Protein AF-A0A1Z8KSM5-F1 (afdb_monomer_lite)

Structure (mmCIF, N/CA/C/O backbone):
data_AF-A0A1Z8KSM5-F1
#
_entry.id   AF-A0A1Z8KSM5-F1
#
loop_
_atom_site.group_PDB
_atom_site.id
_atom_site.type_symbol
_atom_site.label_atom_id
_atom_site.label_alt_id
_atom_site.label_comp_id
_atom_site.label_asym_id
_atom_site.label_entity_id
_atom_site.label_seq_id
_atom_site.pdbx_PDB_ins_code
_atom_site.Cartn_x
_atom_site.Cartn_y
_atom_site.Cartn_z
_atom_site.occupancy
_atom_site.B_iso_or_equiv
_atom_site.auth_seq_id
_atom_site.auth_comp_id
_atom_site.auth_asym_id
_atom_site.auth_atom_id
_atom_site.pdbx_PDB_model_num
ATOM 1 N N . MET A 1 1 ? 61.443 15.491 -2.502 1.00 49.12 1 MET A N 1
ATOM 2 C CA . MET A 1 1 ? 60.073 16.032 -2.622 1.00 49.12 1 MET A CA 1
ATOM 3 C C . MET A 1 1 ? 59.339 15.240 -3.695 1.00 49.12 1 MET A C 1
ATOM 5 O O . MET A 1 1 ? 59.594 15.471 -4.866 1.00 49.12 1 MET A O 1
ATOM 9 N N . LEU A 1 2 ? 58.506 14.268 -3.318 1.00 43.66 2 LEU A N 1
ATOM 10 C CA . LEU A 1 2 ? 57.612 13.564 -4.246 1.00 43.66 2 LEU A CA 1
ATOM 11 C C . LEU A 1 2 ? 56.214 14.154 -4.048 1.00 43.66 2 LEU A C 1
ATOM 13 O O . LEU A 1 2 ? 55.613 13.960 -2.993 1.00 43.66 2 LEU A O 1
ATOM 17 N N . ALA A 1 3 ? 55.753 14.958 -5.007 1.00 47.50 3 ALA A N 1
ATOM 18 C CA . ALA A 1 3 ? 54.429 15.563 -4.970 1.00 47.50 3 ALA A CA 1
ATOM 19 C C . ALA A 1 3 ? 53.377 14.539 -5.421 1.00 47.50 3 ALA A C 1
ATOM 21 O O . ALA A 1 3 ? 53.462 13.946 -6.493 1.00 47.50 3 ALA A O 1
ATOM 22 N N . LEU A 1 4 ? 52.426 14.337 -4.520 1.00 50.53 4 LEU A N 1
ATOM 23 C CA . LEU A 1 4 ? 51.298 13.420 -4.519 1.00 50.53 4 LEU A CA 1
ATOM 24 C C . LEU A 1 4 ? 50.364 13.624 -5.729 1.00 50.53 4 LEU A C 1
ATOM 26 O O . LEU A 1 4 ? 49.906 14.737 -5.981 1.00 50.53 4 LEU A O 1
ATOM 30 N N . ALA A 1 5 ? 50.031 12.545 -6.440 1.00 54.22 5 ALA A N 1
ATOM 31 C CA . ALA A 1 5 ? 48.965 12.544 -7.438 1.00 54.22 5 ALA A CA 1
ATOM 32 C C . ALA A 1 5 ? 47.600 12.561 -6.728 1.00 54.22 5 ALA A C 1
ATOM 34 O O . ALA A 1 5 ? 47.182 11.562 -6.145 1.00 54.22 5 ALA A O 1
ATOM 35 N N . VAL A 1 6 ? 46.903 13.697 -6.766 1.00 51.88 6 VAL A N 1
ATOM 36 C CA . VAL A 1 6 ? 45.508 13.800 -6.316 1.00 51.88 6 VAL A CA 1
ATOM 37 C C . VAL A 1 6 ? 44.614 13.355 -7.470 1.00 51.88 6 VAL A C 1
ATOM 39 O O . VAL A 1 6 ? 44.205 14.157 -8.306 1.00 51.88 6 VAL A O 1
ATOM 42 N N . ILE A 1 7 ? 44.334 12.055 -7.548 1.00 63.69 7 ILE A N 1
ATOM 43 C CA . ILE A 1 7 ? 43.255 11.544 -8.398 1.00 63.69 7 ILE A CA 1
ATOM 44 C C . ILE A 1 7 ? 41.965 11.746 -7.605 1.00 63.69 7 ILE A C 1
ATOM 46 O O . ILE A 1 7 ? 41.670 11.004 -6.669 1.00 63.69 7 ILE A O 1
ATOM 50 N N . GLY A 1 8 ? 41.237 12.811 -7.940 1.00 55.97 8 GLY A N 1
ATOM 51 C CA . GLY A 1 8 ? 39.919 13.107 -7.391 1.00 55.97 8 GLY A CA 1
ATOM 52 C C . GLY A 1 8 ? 38.951 11.974 -7.712 1.00 55.97 8 GLY A C 1
ATOM 53 O O . GLY A 1 8 ? 38.436 11.880 -8.824 1.00 55.97 8 GLY A O 1
ATOM 54 N N . GLY A 1 9 ? 38.728 11.095 -6.739 1.00 57.66 9 GLY A N 1
ATOM 55 C CA . GLY A 1 9 ? 37.713 10.058 -6.814 1.00 57.66 9 GLY A CA 1
ATOM 56 C C . GLY A 1 9 ? 36.330 10.693 -6.772 1.00 57.66 9 GLY A C 1
ATOM 57 O O . GLY A 1 9 ? 35.800 10.957 -5.696 1.00 57.66 9 GLY A O 1
ATOM 58 N N . VAL A 1 10 ? 35.732 10.933 -7.939 1.00 63.62 10 VAL A N 1
ATOM 59 C CA . VAL A 1 10 ? 34.281 11.098 -8.037 1.00 63.62 10 VAL A CA 1
ATOM 60 C C . VAL A 1 10 ? 33.684 9.740 -7.692 1.00 63.62 10 VAL A C 1
ATOM 62 O O . VAL A 1 10 ? 33.695 8.812 -8.500 1.00 63.62 10 VAL A O 1
ATOM 65 N N . LEU A 1 11 ? 33.230 9.605 -6.448 1.00 60.91 11 LEU A N 1
ATOM 66 C CA . LEU A 1 11 ? 32.459 8.461 -5.991 1.00 60.91 11 LEU A CA 1
ATOM 67 C C . LEU A 1 11 ? 31.128 8.472 -6.756 1.00 60.91 11 LEU A C 1
ATOM 69 O O . LEU A 1 11 ? 30.178 9.144 -6.361 1.0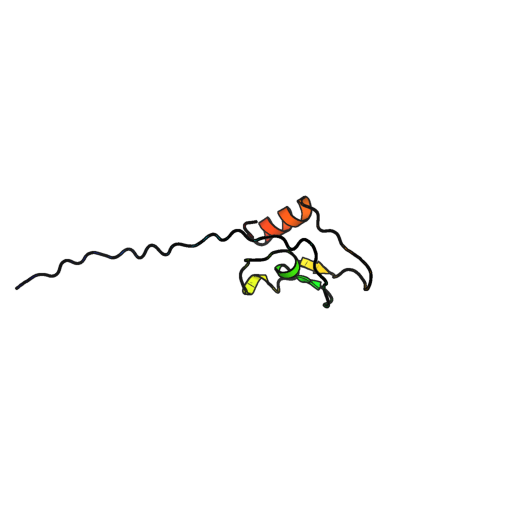0 60.91 11 LEU A O 1
ATOM 73 N N . PHE A 1 12 ? 31.065 7.759 -7.880 1.00 62.41 12 PHE A N 1
ATOM 74 C CA . PHE A 1 12 ? 29.802 7.447 -8.540 1.00 62.41 12 PHE A CA 1
ATOM 75 C C . PHE A 1 12 ? 29.027 6.491 -7.630 1.00 62.41 12 PHE A C 1
ATOM 77 O O . PHE A 1 12 ? 29.186 5.273 -7.698 1.00 62.41 12 PHE A O 1
ATOM 84 N N . MET A 1 13 ? 28.204 7.048 -6.739 1.00 58.72 13 MET A N 1
ATOM 85 C CA . MET A 1 13 ? 27.163 6.286 -6.061 1.00 58.72 13 MET A CA 1
ATOM 86 C C . MET A 1 13 ? 26.199 5.781 -7.131 1.00 58.72 13 MET A C 1
ATOM 88 O O . MET A 1 13 ? 25.463 6.550 -7.748 1.00 58.72 13 MET A O 1
ATOM 92 N N . THR A 1 14 ? 26.239 4.479 -7.389 1.00 60.59 14 THR A N 1
ATOM 93 C CA . THR A 1 14 ? 25.260 3.826 -8.249 1.00 60.59 14 THR A CA 1
ATOM 94 C C . THR A 1 14 ? 23.947 3.758 -7.479 1.00 60.59 14 THR A C 1
ATOM 96 O O . THR A 1 14 ? 23.752 2.902 -6.620 1.00 60.59 14 THR A O 1
ATOM 99 N N . VAL A 1 15 ? 23.037 4.694 -7.755 1.00 60.34 15 VAL A N 1
ATOM 100 C CA . VAL A 1 15 ? 21.639 4.537 -7.348 1.00 60.34 15 VAL A CA 1
ATOM 101 C C . VAL A 1 15 ? 21.107 3.351 -8.143 1.00 60.34 15 VAL A C 1
ATOM 103 O O . VAL A 1 15 ? 20.902 3.451 -9.354 1.00 60.34 15 VAL A O 1
ATOM 106 N N . ARG A 1 16 ? 20.937 2.202 -7.485 1.00 58.09 16 ARG A N 1
ATOM 107 C CA . ARG A 1 16 ? 20.143 1.122 -8.059 1.00 58.09 16 ARG A CA 1
ATOM 108 C C . ARG A 1 16 ? 18.696 1.583 -8.053 1.00 58.09 16 ARG A C 1
ATOM 110 O O . ARG A 1 16 ? 18.085 1.716 -7.000 1.00 58.09 16 ARG A O 1
ATOM 117 N N . ALA A 1 17 ? 18.183 1.885 -9.240 1.00 60.53 17 ALA A N 1
ATOM 118 C CA . ALA A 1 17 ? 16.753 1.966 -9.461 1.00 60.53 17 ALA A CA 1
ATOM 119 C C . ALA A 1 17 ? 16.221 0.528 -9.475 1.00 60.53 17 ALA A C 1
ATOM 121 O O . ALA A 1 17 ? 16.056 -0.061 -10.541 1.00 60.53 17 ALA A O 1
ATOM 122 N N . ASP A 1 18 ? 16.044 -0.057 -8.292 1.00 68.75 18 ASP A N 1
ATOM 123 C CA . ASP A 1 18 ? 15.198 -1.236 -8.159 1.00 68.75 18 ASP A CA 1
ATOM 124 C C . ASP A 1 18 ? 13.765 -0.775 -8.431 1.00 68.75 18 ASP A C 1
ATOM 126 O O . ASP A 1 18 ? 13.248 0.131 -7.771 1.00 68.75 18 ASP A O 1
ATOM 130 N N . ALA A 1 19 ? 13.174 -1.309 -9.499 1.00 80.62 19 ALA A N 1
ATOM 131 C CA . ALA A 1 19 ? 11.784 -1.038 -9.814 1.00 80.62 19 ALA A CA 1
ATOM 132 C C . ALA A 1 19 ? 10.923 -1.688 -8.729 1.00 80.62 19 ALA A C 1
ATOM 134 O O . ALA A 1 19 ? 11.113 -2.858 -8.398 1.00 80.62 19 ALA A O 1
ATOM 135 N N . ALA A 1 20 ? 9.995 -0.920 -8.173 1.00 91.06 20 ALA A N 1
ATOM 136 C CA . ALA A 1 20 ? 9.010 -1.441 -7.251 1.00 91.06 20 ALA A CA 1
ATOM 137 C C . ALA A 1 20 ? 8.171 -2.520 -7.943 1.00 91.06 20 ALA A C 1
ATOM 139 O O . ALA A 1 20 ? 7.896 -2.440 -9.138 1.00 91.06 20 ALA A O 1
ATOM 140 N N . GLU A 1 21 ? 7.732 -3.519 -7.188 1.00 94.31 21 GLU A N 1
ATOM 141 C CA . GLU A 1 21 ? 6.894 -4.610 -7.692 1.00 94.31 21 GLU A CA 1
ATOM 142 C C . GLU A 1 21 ? 5.475 -4.506 -7.124 1.00 94.31 21 GLU A C 1
ATOM 144 O O . GLU A 1 21 ? 5.266 -3.919 -6.068 1.00 94.31 21 GLU A O 1
ATOM 149 N N . ILE A 1 22 ? 4.474 -5.091 -7.790 1.00 94.94 22 ILE A N 1
ATOM 150 C CA . ILE A 1 22 ? 3.106 -5.149 -7.246 1.00 94.94 22 ILE A CA 1
ATOM 151 C C . ILE A 1 22 ? 2.890 -6.409 -6.421 1.00 94.94 22 ILE A C 1
ATOM 153 O O . ILE A 1 22 ? 3.088 -7.531 -6.898 1.00 94.94 22 ILE A O 1
ATOM 157 N N . ARG A 1 23 ? 2.267 -6.235 -5.254 1.00 94.69 23 ARG A N 1
ATOM 158 C CA . ARG A 1 23 ? 1.640 -7.331 -4.512 1.00 94.69 23 ARG A CA 1
ATOM 159 C C . ARG A 1 23 ? 0.294 -7.698 -5.144 1.00 94.69 23 ARG A C 1
ATOM 161 O O . ARG A 1 23 ? -0.689 -6.972 -5.035 1.00 94.69 23 ARG A O 1
ATOM 168 N N . GLN A 1 24 ? 0.220 -8.861 -5.797 1.00 93.56 24 GLN A N 1
ATOM 169 C CA . GLN A 1 24 ? -1.013 -9.303 -6.476 1.00 93.56 24 GLN A CA 1
ATOM 170 C C . GLN A 1 24 ? -2.168 -9.639 -5.521 1.00 93.56 24 GLN A C 1
ATOM 172 O O . GLN A 1 24 ? -3.339 -9.624 -5.909 1.00 93.56 24 GLN A O 1
ATOM 177 N N . ARG A 1 25 ? -1.848 -9.998 -4.277 1.00 93.62 25 ARG A N 1
ATOM 178 C CA . ARG A 1 25 ? -2.820 -10.287 -3.227 1.00 93.62 25 ARG A CA 1
ATOM 179 C C . ARG A 1 25 ? -2.204 -9.964 -1.878 1.00 93.62 25 ARG A C 1
ATOM 181 O O . ARG A 1 25 ? -1.118 -10.445 -1.575 1.00 93.62 25 ARG A O 1
ATOM 188 N N . VAL A 1 26 ? -2.946 -9.225 -1.068 1.00 93.81 26 VAL A N 1
ATOM 189 C CA . VAL A 1 26 ? -2.569 -8.888 0.302 1.00 93.81 26 VAL A CA 1
ATOM 190 C C . VAL A 1 26 ? -3.797 -9.019 1.199 1.00 93.81 26 VAL A C 1
ATOM 192 O O . VAL A 1 26 ? -4.931 -8.828 0.744 1.00 93.81 26 VAL A O 1
ATOM 195 N N . VAL A 1 27 ? -3.577 -9.406 2.450 1.00 93.19 27 VAL A N 1
ATOM 196 C CA . VAL A 1 27 ? -4.588 -9.352 3.508 1.00 93.19 27 VAL A CA 1
ATOM 197 C C . VAL A 1 27 ? -4.244 -8.140 4.356 1.00 93.19 27 VAL A C 1
ATOM 199 O O . VAL A 1 27 ? -3.120 -8.037 4.830 1.00 93.19 27 VAL A O 1
ATOM 202 N N . VAL A 1 28 ? -5.197 -7.224 4.502 1.00 92.12 28 VAL A N 1
ATOM 203 C CA . VAL A 1 28 ? -5.026 -6.007 5.299 1.00 92.12 28 VAL A CA 1
ATOM 204 C C . VAL A 1 28 ? -5.737 -6.223 6.626 1.00 92.12 28 VAL A C 1
ATOM 206 O O . VAL A 1 28 ? -6.940 -6.482 6.640 1.00 92.12 28 VAL A O 1
ATOM 209 N N . GLU A 1 29 ? -4.989 -6.155 7.724 1.00 85.31 29 GLU A N 1
ATOM 210 C CA . GLU A 1 29 ? -5.524 -6.336 9.081 1.00 85.31 29 GLU A CA 1
ATOM 211 C C . GLU A 1 29 ? -5.908 -5.006 9.751 1.00 85.31 29 GLU A C 1
ATOM 213 O O . GLU A 1 29 ? -6.660 -5.000 10.722 1.00 85.31 29 GLU A O 1
ATOM 218 N N . GLY A 1 30 ? -5.416 -3.878 9.227 1.00 87.25 30 GLY A N 1
ATOM 219 C CA . GLY A 1 30 ? -5.731 -2.537 9.720 1.00 87.25 30 GLY A CA 1
ATOM 220 C C . GLY A 1 30 ? -6.927 -1.879 9.026 1.00 87.25 30 GLY A C 1
ATOM 221 O O . GLY A 1 30 ? -7.455 -2.365 8.030 1.00 87.25 30 GLY A O 1
ATOM 222 N N . ASP A 1 31 ? -7.306 -0.698 9.516 1.00 93.31 31 ASP A N 1
ATOM 223 C CA . ASP A 1 31 ? -8.440 0.077 8.983 1.00 93.31 31 ASP A CA 1
ATOM 224 C C . ASP A 1 31 ? -8.141 0.771 7.644 1.00 93.31 31 ASP A C 1
ATOM 226 O O . ASP A 1 31 ? -9.019 1.398 7.043 1.00 93.31 31 ASP A O 1
ATOM 230 N N . GLN A 1 32 ? -6.887 0.741 7.195 1.00 96.06 32 GLN A N 1
ATOM 231 C CA . GLN A 1 32 ? -6.395 1.474 6.033 1.00 96.06 32 GLN A CA 1
ATOM 232 C C . GLN A 1 32 ? -5.501 0.572 5.190 1.00 96.06 32 GLN A C 1
ATOM 234 O O . GLN A 1 32 ? -4.671 -0.153 5.724 1.00 96.06 32 GLN A O 1
ATOM 239 N N . VAL A 1 33 ? -5.648 0.680 3.874 1.00 96.50 33 VAL A N 1
ATOM 240 C CA . VAL A 1 33 ? -4.672 0.193 2.903 1.00 96.50 33 VAL A CA 1
ATOM 241 C C . VAL A 1 33 ? -3.525 1.194 2.845 1.00 96.50 33 VAL A C 1
ATOM 243 O O . VAL A 1 33 ? -3.740 2.403 2.673 1.00 96.50 33 VAL A O 1
ATOM 246 N N . THR A 1 34 ? -2.312 0.686 2.973 1.00 97.00 34 THR A N 1
ATOM 247 C CA . THR A 1 34 ? -1.072 1.450 2.878 1.00 97.00 34 THR A CA 1
ATOM 248 C C . THR A 1 34 ? -0.411 1.275 1.512 1.00 97.00 34 THR A C 1
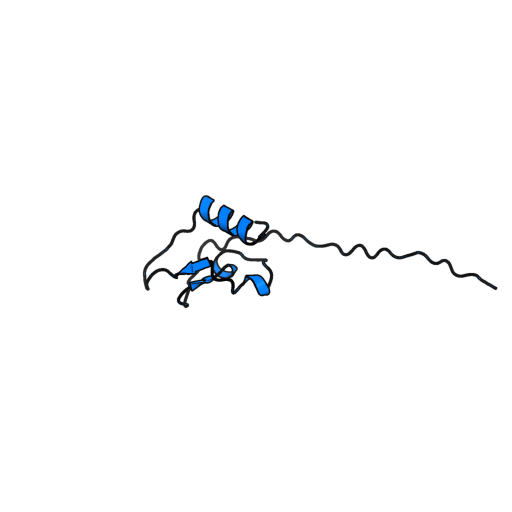ATOM 250 O O . THR A 1 34 ? -0.797 0.423 0.709 1.00 97.00 34 THR A O 1
ATOM 253 N N . LEU A 1 35 ? 0.589 2.099 1.208 1.00 96.38 35 LEU A N 1
ATOM 254 C CA . LEU A 1 35 ? 1.341 1.967 -0.034 1.00 96.38 35 LEU A CA 1
ATOM 255 C C . LEU A 1 35 ? 2.180 0.678 -0.045 1.00 96.38 35 LEU A C 1
ATOM 257 O O . LEU A 1 35 ? 2.287 0.053 -1.099 1.00 96.38 35 LEU A O 1
ATOM 261 N N . GLY A 1 36 ? 2.697 0.246 1.112 1.00 95.62 36 GLY A N 1
ATOM 262 C CA . GLY A 1 36 ? 3.436 -1.016 1.262 1.00 95.62 36 GLY A CA 1
ATOM 263 C C . GLY A 1 36 ? 2.585 -2.275 1.064 1.00 95.62 36 GLY A C 1
ATOM 264 O O . GLY A 1 36 ? 3.105 -3.323 0.669 1.00 95.62 36 GLY A O 1
ATOM 265 N N . ASP A 1 37 ? 1.266 -2.169 1.253 1.00 96.25 37 ASP A N 1
ATOM 266 C CA . ASP A 1 37 ? 0.323 -3.246 0.926 1.00 96.25 37 ASP A CA 1
ATOM 267 C C . ASP A 1 37 ? 0.189 -3.465 -0.589 1.00 96.25 37 ASP A C 1
ATOM 269 O O . ASP A 1 37 ? -0.189 -4.552 -1.032 1.00 96.25 37 ASP A O 1
ATOM 273 N N . LEU A 1 38 ? 0.479 -2.436 -1.394 1.00 96.06 38 LEU A N 1
ATOM 274 C CA . LEU A 1 38 ? 0.315 -2.455 -2.850 1.00 96.06 38 LEU A CA 1
ATOM 275 C C . LEU A 1 38 ? 1.642 -2.653 -3.587 1.00 96.06 38 LEU A C 1
ATOM 277 O O . LEU A 1 38 ? 1.683 -3.404 -4.564 1.00 96.06 38 LEU A O 1
ATOM 281 N N . PHE A 1 39 ? 2.705 -1.995 -3.122 1.00 95.88 39 PHE A N 1
ATOM 282 C CA . PHE A 1 39 ? 4.014 -1.975 -3.766 1.00 95.88 39 PHE A CA 1
ATOM 283 C C . PHE A 1 39 ? 5.099 -2.553 -2.852 1.00 95.88 39 PHE A C 1
ATOM 285 O O . PHE A 1 39 ? 5.168 -2.232 -1.667 1.00 95.88 39 PHE A O 1
ATOM 292 N N . ASP A 1 40 ? 5.961 -3.387 -3.421 1.00 93.94 40 ASP A N 1
ATOM 293 C CA . ASP A 1 40 ? 7.205 -3.851 -2.810 1.00 93.94 40 ASP A CA 1
ATOM 294 C C . ASP A 1 40 ? 8.398 -3.049 -3.350 1.00 93.94 40 ASP A C 1
ATOM 296 O O . ASP A 1 40 ? 8.284 -2.394 -4.384 1.00 93.94 40 ASP A O 1
ATOM 300 N N . GLY A 1 41 ? 9.541 -3.081 -2.664 1.00 92.0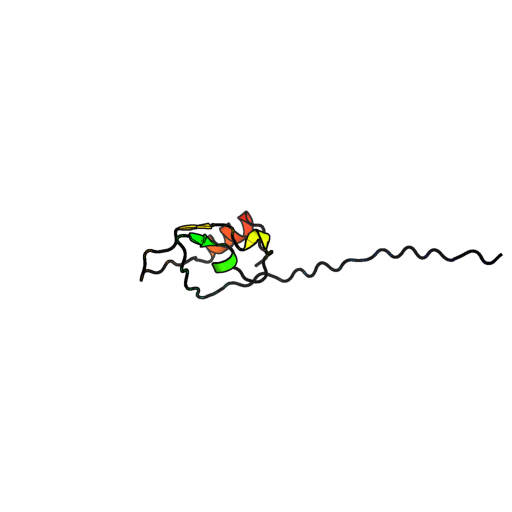0 41 GLY A N 1
ATOM 301 C CA . GLY A 1 41 ? 10.754 -2.373 -3.102 1.00 92.00 41 GLY A CA 1
ATOM 302 C C . GLY A 1 41 ? 10.689 -0.841 -2.984 1.00 92.00 41 GLY A C 1
ATOM 303 O O . GLY A 1 41 ? 11.472 -0.141 -3.620 1.00 92.00 41 GLY A O 1
ATOM 304 N N . ILE A 1 42 ? 9.765 -0.307 -2.178 1.00 93.38 42 ILE A N 1
ATOM 305 C CA . ILE A 1 42 ? 9.638 1.133 -1.882 1.00 93.38 42 ILE A CA 1
ATOM 306 C C . ILE A 1 42 ? 10.378 1.520 -0.591 1.00 93.38 42 ILE A C 1
ATOM 308 O O . ILE A 1 42 ? 10.779 0.655 0.188 1.00 93.38 42 ILE A O 1
ATOM 312 N N . SER A 1 43 ? 10.576 2.821 -0.343 1.00 91.75 43 SER A N 1
ATOM 313 C CA . SER A 1 43 ? 11.299 3.268 0.855 1.00 91.75 43 SER A CA 1
ATOM 314 C C . SER A 1 43 ? 10.505 3.013 2.141 1.00 91.75 43 SER A C 1
ATOM 316 O O . SER A 1 43 ? 9.273 3.019 2.147 1.00 91.75 43 SER A O 1
ATOM 318 N N . THR A 1 44 ? 11.205 2.862 3.268 1.00 91.56 44 THR A N 1
ATOM 319 C CA . THR A 1 44 ? 10.575 2.652 4.584 1.00 91.56 44 THR A CA 1
ATOM 320 C C . THR A 1 44 ? 9.611 3.780 4.966 1.00 91.56 44 THR A C 1
ATOM 322 O O . THR A 1 44 ? 8.592 3.542 5.603 1.00 91.56 44 THR A O 1
ATOM 325 N N . GLU A 1 45 ? 9.896 5.010 4.536 1.00 92.44 45 GLU A N 1
ATOM 326 C CA . GLU A 1 45 ? 9.047 6.189 4.768 1.00 92.44 45 GLU A CA 1
ATOM 327 C C . GLU A 1 45 ? 7.738 6.144 3.965 1.00 92.44 45 GLU A C 1
ATOM 329 O O . GLU A 1 45 ? 6.757 6.808 4.309 1.00 92.44 45 GLU A O 1
ATOM 334 N N . GLN A 1 46 ? 7.727 5.394 2.862 1.00 94.00 46 GLN A N 1
ATOM 335 C CA . GLN A 1 46 ? 6.573 5.230 1.989 1.00 94.00 46 GLN A CA 1
ATOM 336 C C . GLN A 1 46 ? 5.663 4.079 2.430 1.00 94.00 46 GLN A C 1
ATOM 338 O O . GLN A 1 46 ? 4.465 4.149 2.166 1.00 94.00 46 GLN A O 1
ATOM 343 N N . LEU A 1 47 ? 6.192 3.061 3.121 1.00 94.75 47 LEU A N 1
ATOM 344 C CA . LEU A 1 47 ? 5.448 1.852 3.504 1.00 94.75 47 LEU A CA 1
ATOM 345 C C . LEU A 1 47 ? 4.133 2.165 4.229 1.00 94.75 47 LEU A C 1
ATOM 347 O O . LEU A 1 47 ? 3.087 1.677 3.819 1.00 94.75 47 LEU A O 1
ATOM 351 N N . GLU A 1 48 ? 4.175 3.043 5.231 1.00 95.19 48 GLU A N 1
ATOM 352 C CA . GLU A 1 48 ? 3.041 3.359 6.115 1.00 95.19 48 GLU A CA 1
ATOM 353 C C . GLU A 1 48 ? 2.077 4.416 5.542 1.00 95.19 48 GLU A C 1
ATOM 355 O O . GLU A 1 48 ? 1.139 4.867 6.211 1.00 95.19 48 GLU A O 1
ATOM 360 N N . GLN A 1 49 ? 2.297 4.873 4.305 1.00 96.25 49 GLN A N 1
ATOM 361 C CA . GLN A 1 49 ? 1.473 5.926 3.721 1.00 96.25 49 GLN A CA 1
ATOM 362 C C . GLN A 1 49 ? 0.090 5.392 3.361 1.00 96.25 49 GLN A C 1
ATOM 364 O O . GLN A 1 49 ? -0.064 4.519 2.512 1.00 96.25 49 GLN A O 1
ATOM 369 N N . LYS A 1 50 ? -0.934 5.949 4.006 1.00 96.62 50 LYS A N 1
ATOM 370 C CA . LYS A 1 50 ? -2.337 5.563 3.825 1.00 96.62 50 LYS A CA 1
ATOM 371 C C . LYS A 1 50 ? -2.850 6.049 2.473 1.00 96.62 50 LYS A C 1
ATOM 373 O O . LYS A 1 50 ? -2.789 7.244 2.185 1.00 96.62 50 LYS A O 1
ATOM 378 N N . VAL A 1 51 ? -3.391 5.133 1.672 1.00 96.06 51 VAL A N 1
ATOM 379 C CA . VAL A 1 51 ? -3.890 5.426 0.315 1.00 96.06 51 VAL A CA 1
ATOM 380 C C . VAL A 1 51 ? -5.396 5.228 0.171 1.00 96.06 51 VAL A C 1
ATOM 382 O O . VAL A 1 51 ? -6.012 5.794 -0.732 1.00 96.06 51 VAL A O 1
ATOM 385 N N . SER A 1 52 ? -6.006 4.417 1.036 1.00 95.31 52 SER A N 1
ATOM 386 C CA . SER A 1 52 ? -7.438 4.126 0.997 1.00 95.31 52 SER A CA 1
ATOM 387 C C . SER A 1 52 ? -7.910 3.500 2.311 1.00 95.31 52 SER A C 1
ATOM 389 O O . SER A 1 52 ? -7.114 2.835 2.970 1.00 95.31 52 SER A O 1
ATOM 391 N N . PRO A 1 53 ? -9.192 3.621 2.686 1.00 96.56 53 PRO A N 1
ATOM 392 C CA . PRO A 1 53 ? -9.775 2.771 3.718 1.00 96.56 53 PRO A CA 1
ATOM 393 C C . PRO A 1 53 ? -9.695 1.286 3.340 1.00 96.56 53 PRO A C 1
ATOM 395 O O . PRO A 1 53 ? -9.846 0.925 2.170 1.00 96.56 53 PRO A O 1
ATOM 398 N N . ALA A 1 54 ? -9.497 0.417 4.329 1.00 95.75 54 ALA A N 1
ATOM 399 C CA . ALA A 1 54 ? -9.564 -1.022 4.117 1.00 95.75 54 ALA A CA 1
ATOM 400 C C . ALA A 1 54 ? -10.994 -1.458 3.737 1.00 95.75 54 ALA A C 1
ATOM 402 O O . ALA A 1 54 ? -11.978 -0.844 4.170 1.00 95.75 54 ALA A O 1
ATOM 403 N N . PRO A 1 55 ? -11.152 -2.517 2.919 1.00 93.81 55 PRO A N 1
ATOM 404 C CA . PRO A 1 55 ? -12.462 -3.112 2.697 1.00 93.81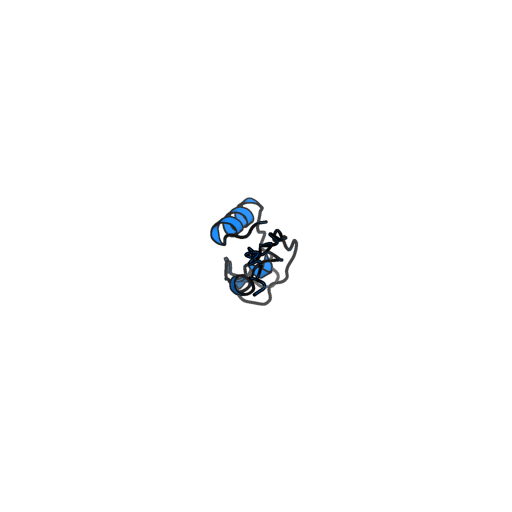 55 PRO A CA 1
ATOM 405 C C . PRO A 1 55 ? -13.025 -3.641 4.021 1.00 93.81 55 PRO A C 1
ATOM 407 O O . PRO A 1 55 ? -12.281 -4.107 4.879 1.00 93.81 55 PRO A O 1
ATOM 410 N N . ALA A 1 56 ? -14.353 -3.620 4.171 1.00 93.12 56 ALA A N 1
ATOM 411 C CA . ALA A 1 56 ? -14.987 -4.204 5.350 1.00 93.12 56 ALA A CA 1
ATOM 412 C C . ALA A 1 56 ? -14.571 -5.685 5.535 1.00 93.12 56 ALA A C 1
ATOM 414 O O . ALA A 1 56 ? -14.316 -6.371 4.537 1.00 93.12 56 ALA A O 1
ATOM 415 N N . PRO A 1 57 ? -14.538 -6.212 6.772 1.00 90.81 57 PRO A N 1
ATOM 416 C CA . PRO A 1 57 ? -14.119 -7.587 7.035 1.00 90.81 57 PRO A CA 1
ATOM 417 C C . PRO A 1 57 ? -14.841 -8.618 6.155 1.00 90.81 57 PRO A C 1
ATOM 419 O O . PRO A 1 57 ? -16.055 -8.556 5.954 1.00 90.81 57 PRO A O 1
ATOM 422 N N . GLY A 1 58 ? -14.080 -9.555 5.581 1.00 91.69 58 GLY A N 1
ATOM 423 C CA . GLY A 1 58 ? -14.595 -10.566 4.647 1.00 91.69 58 GLY A CA 1
ATOM 424 C C . GLY A 1 58 ? -14.940 -10.042 3.244 1.00 91.69 58 GLY A C 1
ATOM 425 O O . GLY A 1 58 ? -15.382 -10.814 2.390 1.00 91.69 58 GLY A O 1
ATOM 426 N N . ARG A 1 59 ? -14.741 -8.748 2.969 1.00 93.94 59 ARG A N 1
ATOM 427 C CA . ARG A 1 59 ? -14.910 -8.142 1.640 1.00 93.94 59 ARG A CA 1
ATOM 428 C C . ARG A 1 59 ? -13.565 -7.997 0.933 1.00 93.94 59 ARG A C 1
ATOM 430 O O . ARG A 1 59 ? -12.499 -8.179 1.512 1.00 93.94 59 ARG A O 1
ATOM 437 N N . ARG A 1 60 ? -13.626 -7.675 -0.360 1.00 94.00 60 ARG A N 1
ATOM 438 C CA . ARG A 1 60 ? -12.455 -7.469 -1.218 1.00 94.00 60 ARG A CA 1
ATOM 439 C C . ARG A 1 60 ? -12.574 -6.147 -1.961 1.00 94.00 60 ARG A C 1
ATOM 441 O O . ARG A 1 60 ? -13.639 -5.841 -2.491 1.00 94.00 60 ARG A O 1
ATOM 448 N N . ALA A 1 61 ? -11.467 -5.418 -2.033 1.00 94.69 61 ALA A N 1
ATOM 449 C CA . ALA A 1 61 ? -11.275 -4.292 -2.938 1.00 94.69 61 ALA A CA 1
ATOM 450 C C . ALA A 1 61 ? -10.326 -4.705 -4.073 1.00 94.69 61 ALA A C 1
ATOM 452 O O . ALA A 1 61 ? -9.473 -5.574 -3.884 1.00 94.69 61 ALA A O 1
ATOM 453 N N . VAL A 1 62 ? -10.487 -4.105 -5.253 1.00 95.94 62 VAL A N 1
ATOM 454 C CA . VAL A 1 62 ?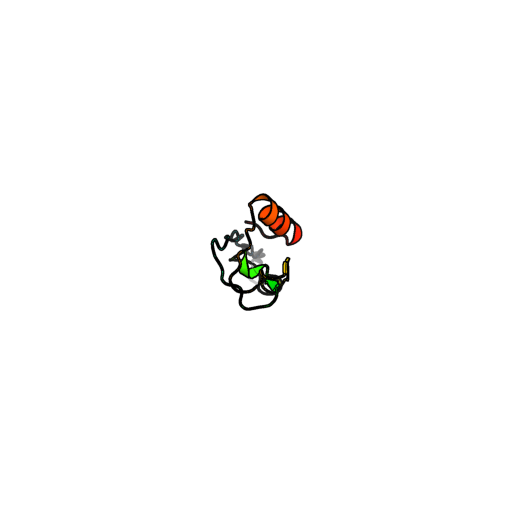 -9.613 -4.337 -6.411 1.00 95.94 62 VAL A CA 1
ATOM 455 C C . VAL A 1 62 ? -8.996 -3.010 -6.821 1.00 95.94 62 VAL A C 1
ATOM 457 O O . VAL A 1 62 ? -9.715 -2.070 -7.156 1.00 95.94 62 VAL A O 1
ATOM 460 N N . PHE A 1 63 ? -7.667 -2.953 -6.814 1.00 95.62 63 PHE A N 1
ATOM 461 C CA . PHE A 1 63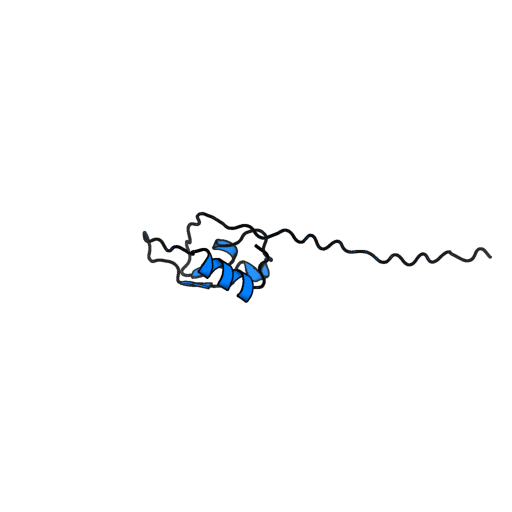 ? -6.901 -1.829 -7.336 1.00 95.62 63 PHE A CA 1
ATOM 462 C C . PHE A 1 63 ? -6.486 -2.160 -8.767 1.00 95.62 63 PHE A C 1
ATOM 464 O O . PHE A 1 63 ? -5.595 -2.973 -8.998 1.00 95.62 63 PHE A O 1
ATOM 471 N N . ASP A 1 64 ? -7.188 -1.579 -9.738 1.00 96.00 64 ASP A N 1
ATOM 472 C CA . ASP A 1 64 ? -6.891 -1.790 -11.152 1.00 96.00 64 ASP A CA 1
ATOM 473 C C . ASP A 1 64 ? -5.626 -1.038 -11.603 1.00 96.00 64 ASP A C 1
ATOM 475 O O . ASP A 1 64 ? -5.112 -0.152 -10.916 1.00 96.00 64 ASP A O 1
ATOM 479 N N . TYR A 1 65 ? -5.144 -1.354 -12.809 1.00 94.75 65 TYR A N 1
ATOM 480 C CA . TYR A 1 65 ? -3.959 -0.720 -13.399 1.00 94.75 65 TYR A CA 1
ATOM 481 C C . TYR A 1 65 ? -4.041 0.816 -13.409 1.00 94.75 65 TYR A C 1
ATOM 483 O O . TYR A 1 65 ? -3.050 1.507 -13.173 1.00 94.75 65 TYR A O 1
ATOM 491 N N . ARG A 1 66 ? -5.231 1.380 -13.655 1.00 96.56 66 ARG A N 1
ATOM 492 C CA . ARG A 1 66 ? -5.432 2.837 -13.693 1.00 96.56 66 ARG A CA 1
ATOM 493 C C . ARG A 1 66 ? -5.258 3.457 -12.312 1.00 96.56 66 ARG A C 1
ATOM 495 O O . ARG A 1 66 ? -4.697 4.544 -12.187 1.00 96.56 66 ARG A O 1
ATOM 502 N N . THR A 1 67 ? -5.753 2.795 -11.277 1.00 96.62 67 THR A N 1
ATOM 503 C CA . THR A 1 67 ? -5.638 3.239 -9.889 1.00 96.62 67 THR A CA 1
ATOM 504 C C . THR A 1 67 ? -4.211 3.088 -9.392 1.00 96.62 67 THR A C 1
ATOM 506 O O . THR A 1 67 ? -3.653 4.065 -8.897 1.00 96.62 67 THR A O 1
ATOM 509 N N . LEU A 1 68 ? -3.576 1.942 -9.636 1.00 96.38 68 LEU A N 1
ATOM 510 C CA . LEU A 1 68 ? -2.170 1.714 -9.298 1.00 96.38 68 LEU A CA 1
ATOM 511 C C . LEU A 1 68 ? -1.252 2.717 -10.005 1.00 96.38 68 LEU A C 1
ATOM 513 O O . LEU A 1 68 ? -0.421 3.342 -9.359 1.00 96.38 68 LEU A O 1
ATOM 517 N N . GLY A 1 69 ? -1.477 2.993 -11.292 1.00 96.44 69 GLY A N 1
ATOM 518 C CA . GLY A 1 69 ? -0.713 4.002 -12.027 1.00 96.44 69 GLY A CA 1
ATOM 519 C C . GLY A 1 69 ? -0.945 5.443 -11.548 1.00 96.44 69 GLY A C 1
ATOM 520 O O . GLY A 1 69 ? -0.084 6.301 -11.743 1.00 96.44 69 GLY A O 1
ATOM 521 N N . ARG A 1 70 ? -2.095 5.759 -10.938 1.00 97.00 70 ARG A N 1
ATOM 522 C CA . ARG A 1 70 ? -2.313 7.064 -10.285 1.00 97.00 70 ARG A CA 1
ATOM 523 C C . ARG A 1 70 ? -1.544 7.152 -8.971 1.00 97.00 70 ARG A C 1
ATOM 525 O O . ARG A 1 70 ? -0.878 8.159 -8.747 1.00 97.00 70 ARG A O 1
ATOM 532 N N . LEU A 1 71 ? -1.594 6.099 -8.156 1.00 96.69 71 LEU A N 1
ATOM 533 C CA . LEU A 1 71 ? -0.860 6.019 -6.893 1.00 96.69 71 LEU A CA 1
ATOM 534 C C . LEU A 1 71 ? 0.652 6.073 -7.130 1.00 96.69 71 LEU A C 1
ATOM 536 O O . LEU A 1 71 ? 1.322 6.916 -6.547 1.00 96.69 71 LEU A O 1
ATOM 540 N N . ALA A 1 72 ? 1.173 5.279 -8.066 1.00 95.88 72 ALA A N 1
ATOM 541 C CA . ALA A 1 72 ? 2.596 5.263 -8.385 1.00 95.88 72 ALA A CA 1
ATOM 542 C C . ALA A 1 72 ? 3.122 6.659 -8.761 1.00 95.88 72 ALA A C 1
ATOM 544 O O . ALA A 1 72 ? 4.135 7.111 -8.236 1.00 95.88 72 ALA A O 1
ATOM 545 N N . ARG A 1 73 ? 2.377 7.415 -9.581 1.00 95.81 73 ARG A N 1
ATOM 546 C CA . ARG A 1 73 ? 2.744 8.798 -9.933 1.00 95.81 73 ARG A CA 1
ATOM 547 C C . ARG A 1 73 ? 2.641 9.764 -8.754 1.00 95.81 73 ARG A C 1
ATOM 549 O O . ARG A 1 73 ? 3.529 10.594 -8.586 1.00 95.81 73 ARG A O 1
ATOM 556 N N . ALA A 1 74 ? 1.575 9.671 -7.958 1.00 96.38 74 ALA A N 1
ATOM 557 C CA . ALA A 1 74 ? 1.365 10.547 -6.806 1.00 96.38 74 ALA A CA 1
ATOM 558 C C . ALA A 1 74 ? 2.472 10.380 -5.754 1.00 96.38 74 ALA A C 1
ATOM 560 O O . ALA A 1 74 ? 2.964 11.368 -5.214 1.00 96.38 74 ALA A O 1
ATOM 561 N N . TYR A 1 75 ? 2.902 9.139 -5.530 1.00 94.94 75 TYR A N 1
ATOM 562 C CA . TYR A 1 75 ? 3.900 8.777 -4.528 1.00 94.94 75 TYR A CA 1
ATOM 563 C C . TYR A 1 75 ? 5.315 8.602 -5.094 1.00 94.94 75 TYR A C 1
ATOM 565 O O . TYR A 1 75 ? 6.225 8.263 -4.345 1.00 94.94 75 TYR A O 1
ATOM 573 N N . ARG A 1 76 ? 5.522 8.874 -6.392 1.00 94.19 76 ARG A N 1
ATOM 574 C CA . ARG A 1 76 ? 6.806 8.721 -7.106 1.00 94.19 76 ARG A CA 1
ATOM 575 C C . ARG A 1 76 ? 7.415 7.320 -6.967 1.00 94.19 76 ARG A C 1
ATOM 577 O O . ARG A 1 76 ? 8.624 7.173 -6.821 1.00 94.19 76 ARG A O 1
ATOM 584 N N . VAL A 1 77 ? 6.565 6.301 -7.015 1.00 93.81 77 VAL A N 1
ATOM 585 C CA . VAL A 1 77 ? 6.970 4.896 -7.069 1.00 93.81 77 VAL A CA 1
ATOM 586 C C . VAL A 1 77 ? 7.246 4.529 -8.524 1.00 93.81 77 VAL A C 1
ATOM 588 O O . VAL A 1 77 ? 6.388 4.717 -9.388 1.00 93.81 77 VAL A O 1
ATOM 591 N N . SER A 1 78 ? 8.445 4.018 -8.790 1.00 90.31 78 SER A N 1
ATOM 592 C CA . SER A 1 78 ? 8.845 3.522 -10.107 1.00 90.31 78 SER A CA 1
ATOM 593 C C . SER A 1 78 ? 8.516 2.035 -10.203 1.00 90.31 78 SER A C 1
ATOM 595 O O . SER A 1 78 ? 9.336 1.221 -9.797 1.00 90.31 78 SER A O 1
ATOM 597 N N . TRP A 1 79 ? 7.320 1.709 -10.696 1.00 87.56 79 TRP A N 1
ATOM 598 C CA . TRP A 1 79 ? 6.810 0.351 -10.927 1.00 87.56 79 TRP A CA 1
ATOM 599 C C . TRP A 1 79 ? 6.481 0.147 -12.412 1.00 87.56 79 TRP A C 1
ATOM 601 O O . TRP A 1 79 ? 5.907 1.089 -13.014 1.00 87.56 79 TRP A O 1
#

Sequence (79 aa):
MLALAVIGGVLFMTVRADAAEIRQRVVVEGDQVTLGDLFDGISTEQLEQKVSPAPAPGRRAVFDYRTLGRLARAYRVSW

Foldseek 3Di:
DDDDDPPPDPPPPPPPPPAKDADPDDDDPDQFDAPLRGTHPDDPVRRRHGDGTDDDPPDDDDQDPVNVVVVCVVSVHRD

pLDDT: mean 85.62, std 15.99, range [43.66, 97.0]

Secondary structure (DSSP, 8-state):
-----------------PPPEE-S-----SSEEESTTTEES--HHHHT-EEEEPPPTT------HHHHHHHHHHHT---

Radius of gyration: 20.35 Å; chains: 1; bounding box: 75×27×23 Å